Protein AF-A0A3B8HEL5-F1 (afdb_monomer)

Radius of gyration: 15.9 Å; Cα contacts (8 Å, |Δi|>4): 31; chains: 1; bounding box: 39×37×28 Å

Secondary structure (DSSP, 8-state):
--PPPPPSSB-TTSSBPPHHHHHHHHHHHHHHTT-TTT--HHHHHHHHHHHHHHTT--HHHHHHHHT-----

Structure (mmCIF, N/CA/C/O backbone):
data_AF-A0A3B8HEL5-F1
#
_entry.id   AF-A0A3B8HEL5-F1
#
loop_
_atom_site.group_PDB
_atom_site.id
_atom_site.type_symbol
_atom_site.label_atom_id
_atom_site.label_alt_id
_atom_site.label_comp_id
_atom_site.label_asym_id
_atom_site.label_entity_id
_atom_site.label_seq_id
_atom_site.pdbx_PDB_ins_code
_atom_site.Cartn_x
_atom_site.Cartn_y
_atom_site.Cartn_z
_atom_site.occupancy
_atom_site.B_iso_or_equiv
_atom_site.auth_seq_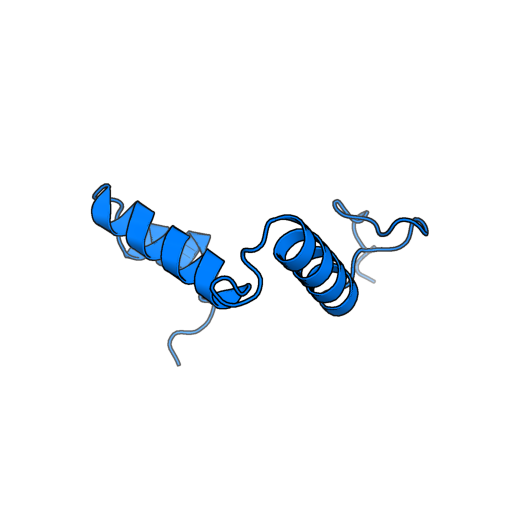id
_atom_site.auth_comp_id
_atom_site.auth_asym_id
_atom_site.auth_atom_id
_atom_site.pdbx_PDB_model_num
ATOM 1 N N . SER A 1 1 ? 29.237 7.442 -13.058 1.00 45.31 1 SER A N 1
ATOM 2 C CA . SER A 1 1 ? 28.355 8.188 -12.139 1.00 45.31 1 SER A CA 1
ATOM 3 C C . SER A 1 1 ? 26.921 8.043 -12.629 1.00 45.31 1 SER A C 1
ATOM 5 O O . SER A 1 1 ? 26.621 8.511 -13.722 1.00 45.31 1 SER A O 1
ATOM 7 N N . ARG A 1 2 ? 26.069 7.283 -11.927 1.00 51.91 2 ARG A N 1
ATOM 8 C CA . ARG A 1 2 ? 24.668 7.070 -12.329 1.00 51.91 2 ARG A CA 1
ATOM 9 C C . ARG A 1 2 ? 23.938 8.397 -12.105 1.00 51.91 2 ARG A C 1
ATOM 11 O O . ARG A 1 2 ? 23.774 8.789 -10.957 1.00 51.91 2 ARG A O 1
ATOM 18 N N . LYS A 1 3 ? 23.576 9.124 -13.171 1.00 54.06 3 LYS A N 1
ATOM 19 C CA . LYS A 1 3 ? 22.736 10.327 -13.038 1.00 54.06 3 LYS A CA 1
ATOM 20 C C . LYS A 1 3 ? 21.453 9.902 -12.326 1.00 54.06 3 LYS A C 1
ATOM 22 O O . LYS A 1 3 ? 20.762 9.013 -12.822 1.00 54.06 3 LYS A O 1
ATOM 27 N N . GLU A 1 4 ? 21.181 10.468 -11.152 1.00 70.06 4 GLU A N 1
ATOM 28 C CA . GLU A 1 4 ? 19.938 10.180 -10.446 1.00 70.06 4 GLU A CA 1
ATOM 29 C C . GLU A 1 4 ? 18.761 10.576 -11.336 1.00 70.06 4 GLU A C 1
ATOM 31 O O . GLU A 1 4 ? 18.635 11.732 -11.742 1.00 70.06 4 GLU A O 1
ATOM 36 N N . SER A 1 5 ? 17.904 9.607 -11.653 1.00 78.56 5 SER A N 1
ATOM 37 C CA . SER A 1 5 ? 16.658 9.881 -12.354 1.00 78.56 5 SER A CA 1
ATOM 38 C C . SER A 1 5 ? 15.789 10.823 -11.509 1.00 78.56 5 SER A C 1
ATOM 40 O O . SER A 1 5 ? 15.772 10.691 -10.271 1.00 78.56 5 SER A O 1
ATOM 42 N N . PRO A 1 6 ? 15.059 11.755 -12.151 1.00 85.38 6 PRO A N 1
ATOM 43 C CA . PRO A 1 6 ? 14.154 12.656 -11.451 1.00 85.38 6 PRO A CA 1
ATOM 44 C C . PRO A 1 6 ? 13.175 11.858 -10.582 1.00 85.38 6 PRO A C 1
ATOM 46 O O . PRO A 1 6 ? 12.710 10.780 -10.959 1.00 85.38 6 PRO A O 1
ATOM 49 N N . ALA A 1 7 ? 12.916 12.356 -9.374 1.00 89.44 7 ALA A N 1
ATOM 50 C CA . ALA A 1 7 ? 11.998 11.705 -8.452 1.00 89.44 7 ALA A CA 1
ATOM 51 C C . ALA A 1 7 ? 10.560 11.832 -8.968 1.00 89.44 7 ALA A C 1
ATOM 53 O O . ALA A 1 7 ? 10.082 12.936 -9.195 1.00 89.44 7 ALA A O 1
ATOM 54 N N . LEU A 1 8 ? 9.872 10.697 -9.115 1.00 91.19 8 LEU A N 1
ATOM 55 C CA . LEU A 1 8 ? 8.453 10.658 -9.486 1.00 91.19 8 LEU A CA 1
ATOM 56 C C . LEU A 1 8 ? 7.569 11.189 -8.344 1.00 91.19 8 LEU A C 1
ATOM 58 O O . LEU A 1 8 ? 6.586 11.882 -8.577 1.00 91.19 8 LEU A O 1
ATOM 62 N N . PHE A 1 9 ? 7.973 10.910 -7.101 1.00 90.62 9 PHE A N 1
ATOM 63 C CA . PHE A 1 9 ? 7.337 11.427 -5.893 1.00 90.62 9 PHE A CA 1
ATOM 64 C C . PHE A 1 9 ? 8.266 12.404 -5.176 1.00 90.62 9 PHE A C 1
ATOM 66 O O . PHE A 1 9 ? 9.362 12.038 -4.730 1.00 90.62 9 PHE A O 1
ATOM 73 N N . CYS A 1 10 ? 7.792 13.635 -5.014 1.00 92.69 10 CYS A N 1
ATOM 74 C CA . CYS A 1 10 ? 8.485 14.698 -4.302 1.00 92.69 10 CYS A CA 1
ATOM 75 C C . CYS A 1 10 ? 7.750 15.044 -3.006 1.00 92.69 10 CYS A C 1
ATOM 77 O O . CYS A 1 10 ? 6.530 14.955 -2.900 1.00 92.69 10 CYS A O 1
ATOM 79 N N . SER A 1 11 ? 8.511 15.451 -1.998 1.00 89.00 11 SER A N 1
ATOM 80 C CA . SER A 1 11 ? 7.962 16.105 -0.814 1.00 89.00 11 SER A CA 1
ATOM 81 C C . SER A 1 11 ? 7.465 17.513 -1.160 1.00 89.00 11 SER A C 1
ATOM 83 O O . SER A 1 11 ? 7.889 18.098 -2.155 1.00 89.00 11 SER A O 1
ATOM 85 N N . ALA A 1 12 ? 6.666 18.116 -0.275 1.00 84.88 12 ALA A N 1
ATOM 86 C CA . ALA A 1 12 ? 6.221 19.509 -0.409 1.00 84.88 12 ALA A CA 1
ATOM 87 C C . ALA A 1 12 ? 7.374 20.534 -0.525 1.00 84.88 12 ALA A C 1
ATOM 89 O O . ALA A 1 12 ? 7.156 21.664 -0.939 1.00 84.88 12 ALA A O 1
ATOM 90 N N . ARG A 1 13 ? 8.611 20.143 -0.177 1.00 87.38 13 ARG A N 1
ATOM 91 C CA . ARG A 1 13 ? 9.827 20.963 -0.318 1.00 87.38 13 ARG A CA 1
ATOM 92 C C . ARG A 1 13 ? 10.557 20.749 -1.655 1.00 87.38 13 ARG A C 1
ATOM 94 O O . ARG A 1 13 ? 11.699 21.166 -1.788 1.00 87.38 13 ARG A O 1
ATOM 101 N N . GLY A 1 14 ? 9.964 20.025 -2.605 1.00 85.38 14 GLY A N 1
ATOM 102 C CA . GLY A 1 14 ? 10.526 19.774 -3.940 1.00 85.38 14 GLY A CA 1
ATOM 103 C C . GLY A 1 14 ? 11.598 18.679 -4.019 1.00 85.38 14 GLY A C 1
ATOM 104 O O . GLY A 1 14 ? 11.893 18.197 -5.106 1.00 85.38 14 GLY A O 1
ATOM 105 N N . GLY A 1 15 ? 12.158 18.230 -2.891 1.00 89.81 15 GLY A N 1
ATOM 106 C CA . GLY A 1 15 ? 13.094 17.098 -2.854 1.00 89.81 15 GLY A CA 1
ATOM 107 C C . GLY A 1 15 ? 12.400 15.731 -2.910 1.00 89.81 15 GLY A C 1
ATOM 108 O O . GLY A 1 15 ? 11.220 15.627 -2.567 1.00 89.81 15 GLY A O 1
ATOM 109 N N . ARG A 1 16 ? 13.147 14.674 -3.271 1.00 92.06 16 ARG A N 1
ATOM 110 C CA . ARG A 1 16 ? 12.683 13.270 -3.317 1.00 92.06 16 ARG A CA 1
ATOM 111 C C . ARG A 1 16 ? 11.936 12.880 -2.036 1.00 92.06 16 ARG A C 1
ATOM 113 O O . ARG A 1 16 ? 12.407 13.140 -0.926 1.00 92.06 16 ARG A O 1
ATOM 120 N N . LEU A 1 17 ? 10.776 12.242 -2.181 1.00 92.50 17 LEU A N 1
ATOM 121 C CA . LEU A 1 17 ? 10.015 11.741 -1.042 1.00 92.50 17 LEU A CA 1
ATOM 122 C C . LEU A 1 17 ? 10.801 10.625 -0.337 1.00 92.50 17 LEU A C 1
ATOM 124 O O . LEU A 1 17 ? 11.246 9.665 -0.961 1.00 92.50 17 LEU A O 1
ATOM 128 N N . THR A 1 18 ? 10.964 10.748 0.978 1.00 90.88 18 THR A N 1
ATOM 129 C CA . THR A 1 18 ? 11.639 9.736 1.804 1.00 90.88 18 THR A CA 1
ATOM 130 C C . THR A 1 18 ? 10.621 8.783 2.427 1.00 90.88 18 THR A C 1
ATOM 132 O O . THR A 1 18 ? 9.484 9.184 2.705 1.00 90.88 18 THR A O 1
ATOM 135 N N . ALA A 1 19 ? 11.034 7.550 2.734 1.00 87.94 19 ALA A N 1
ATOM 136 C CA . ALA A 1 19 ? 10.184 6.576 3.425 1.00 87.94 19 ALA A CA 1
ATOM 137 C C . ALA A 1 19 ? 9.622 7.133 4.746 1.00 87.94 19 ALA A C 1
ATOM 139 O O . ALA A 1 19 ? 8.431 7.010 5.020 1.00 87.94 19 ALA A O 1
ATOM 140 N N . ARG A 1 20 ? 10.450 7.846 5.521 1.00 88.69 20 ARG A N 1
ATOM 141 C CA . ARG A 1 20 ? 10.029 8.482 6.778 1.00 88.69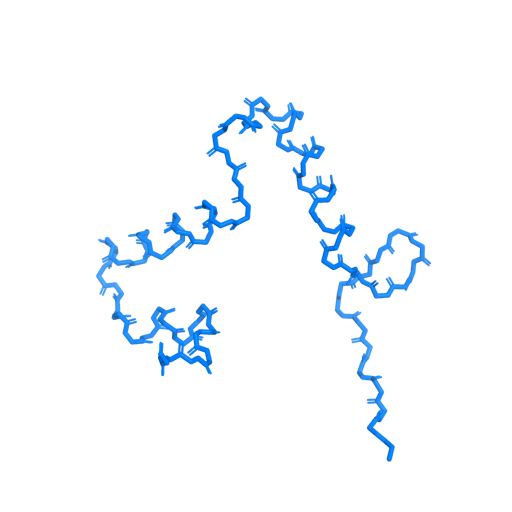 20 ARG A CA 1
ATOM 142 C C . ARG A 1 20 ? 8.959 9.553 6.560 1.00 88.69 20 ARG A C 1
ATOM 144 O O . ARG A 1 20 ? 8.001 9.634 7.326 1.00 88.69 20 ARG A O 1
ATOM 151 N N . SER A 1 21 ? 9.101 10.385 5.524 1.00 90.06 21 SER A N 1
ATOM 152 C CA . SER A 1 21 ? 8.083 11.396 5.207 1.00 90.06 21 SER A CA 1
ATOM 153 C C . SER A 1 21 ? 6.769 10.772 4.738 1.00 90.06 21 SER A C 1
ATOM 155 O O . SER A 1 21 ? 5.715 11.254 5.142 1.00 90.06 21 SER A O 1
ATOM 157 N N . LEU A 1 22 ? 6.832 9.683 3.964 1.00 89.50 22 LEU A N 1
ATOM 158 C CA . LEU A 1 22 ? 5.654 8.926 3.542 1.00 89.50 22 LEU A CA 1
ATOM 159 C C . LEU A 1 22 ? 4.931 8.302 4.743 1.00 89.50 22 LEU A C 1
ATOM 161 O O . LEU A 1 22 ? 3.721 8.441 4.862 1.00 89.50 22 LEU A O 1
ATOM 165 N N . GLN A 1 23 ? 5.666 7.673 5.665 1.00 87.62 23 GLN A N 1
ATOM 166 C CA . GLN A 1 23 ? 5.092 7.096 6.885 1.00 87.62 23 GLN A CA 1
ATOM 167 C C . GLN A 1 23 ? 4.367 8.146 7.729 1.00 87.62 23 GLN A C 1
ATOM 169 O O . GLN A 1 23 ? 3.266 7.894 8.209 1.00 87.62 23 GLN A O 1
ATOM 174 N N . ARG A 1 24 ? 4.959 9.338 7.889 1.00 89.12 24 ARG A N 1
ATOM 175 C CA . ARG A 1 24 ? 4.323 10.432 8.631 1.00 89.12 24 ARG A CA 1
ATOM 176 C C . ARG A 1 24 ? 3.062 10.938 7.936 1.00 89.12 24 ARG A C 1
ATOM 178 O O . ARG A 1 24 ? 2.069 11.157 8.616 1.00 89.12 24 ARG A O 1
ATOM 185 N N . LEU A 1 25 ? 3.108 11.114 6.613 1.00 90.19 25 LEU A N 1
ATOM 186 C CA . LEU A 1 25 ? 1.941 11.509 5.823 1.00 90.19 25 LEU A CA 1
ATOM 187 C C . LEU A 1 25 ? 0.811 10.492 6.005 1.00 90.19 25 LEU A C 1
ATOM 189 O O . LEU A 1 25 ? -0.282 10.863 6.413 1.00 90.19 25 LEU A O 1
ATOM 193 N N . LEU A 1 26 ? 1.110 9.206 5.808 1.00 88.50 26 LEU A N 1
ATOM 194 C CA . LEU A 1 26 ? 0.134 8.136 5.973 1.00 88.50 26 LEU A CA 1
ATOM 195 C C . LEU A 1 26 ? -0.451 8.112 7.391 1.00 88.50 26 LEU A C 1
ATOM 197 O O . LEU A 1 26 ? -1.657 7.991 7.546 1.00 88.50 26 LEU A O 1
ATOM 201 N N . ALA A 1 27 ? 0.374 8.271 8.429 1.00 88.19 27 ALA A N 1
ATOM 202 C CA . ALA A 1 27 ? -0.110 8.314 9.807 1.00 88.19 27 ALA A CA 1
ATOM 203 C C . ALA A 1 27 ? -1.079 9.484 10.056 1.00 88.19 27 ALA A C 1
ATOM 205 O O . ALA A 1 27 ? -2.062 9.314 10.776 1.00 88.19 27 ALA A O 1
ATOM 206 N N . THR A 1 28 ? -0.823 10.654 9.464 1.00 90.81 28 THR A N 1
ATOM 207 C CA . THR A 1 28 ? -1.746 11.794 9.527 1.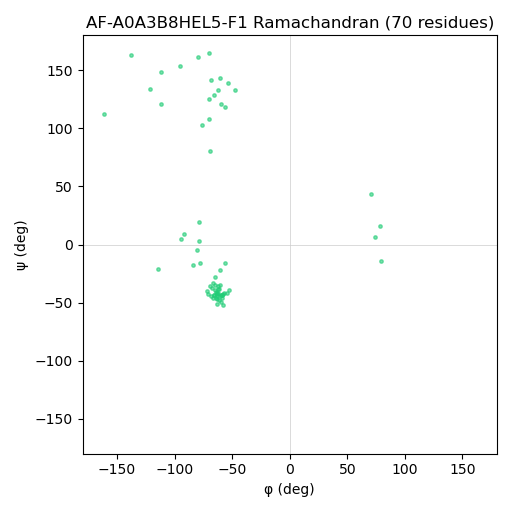00 90.81 28 THR A CA 1
ATOM 208 C C . THR A 1 28 ? -3.074 11.460 8.850 1.00 90.81 28 THR A C 1
ATOM 210 O O . THR A 1 28 ? -4.115 11.588 9.487 1.00 90.81 28 THR A O 1
ATOM 213 N N . GLU A 1 29 ? -3.052 10.957 7.615 1.00 90.88 29 GLU A N 1
ATOM 214 C CA . GLU A 1 29 ? -4.277 10.620 6.872 1.00 90.88 29 GLU A CA 1
ATOM 215 C C . GLU A 1 29 ? -5.099 9.517 7.557 1.00 90.88 29 GLU A C 1
ATOM 217 O O . GLU A 1 29 ? -6.327 9.579 7.638 1.00 90.88 29 GLU A O 1
ATOM 222 N N . LEU A 1 30 ? -4.430 8.516 8.132 1.00 90.12 30 LEU A N 1
ATOM 223 C CA . LEU A 1 30 ? -5.096 7.453 8.883 1.00 90.12 30 LEU A CA 1
ATOM 224 C C . LEU A 1 30 ? -5.751 7.964 10.170 1.00 90.12 30 LEU A C 1
ATOM 226 O O . LEU A 1 30 ? -6.798 7.462 10.573 1.00 90.12 30 LEU A O 1
ATOM 230 N N . ARG A 1 31 ? -5.166 8.976 10.819 1.00 89.31 31 ARG A N 1
ATOM 231 C CA . ARG A 1 31 ? -5.798 9.635 11.972 1.00 89.31 31 ARG A CA 1
ATOM 232 C C . ARG A 1 31 ? -7.025 10.427 11.553 1.00 89.31 31 ARG A C 1
ATOM 234 O O . ARG A 1 31 ? -8.054 10.302 12.206 1.00 89.31 31 ARG A O 1
ATOM 241 N N . LEU A 1 32 ? -6.929 11.186 10.464 1.00 92.06 32 LEU A N 1
ATOM 242 C CA . LEU A 1 32 ? -8.038 11.993 9.950 1.00 92.06 32 LEU A CA 1
ATOM 243 C C . LEU A 1 32 ? -9.213 11.133 9.462 1.00 92.06 32 LEU A C 1
ATOM 245 O O . LEU A 1 32 ? -10.363 11.507 9.657 1.00 92.06 32 LEU A O 1
ATOM 249 N N . SER A 1 33 ? -8.935 9.959 8.895 1.00 90.19 33 SER A N 1
ATOM 250 C CA . SER A 1 33 ? -9.959 8.992 8.469 1.00 90.19 33 SER A CA 1
ATOM 251 C C . SER A 1 33 ? -10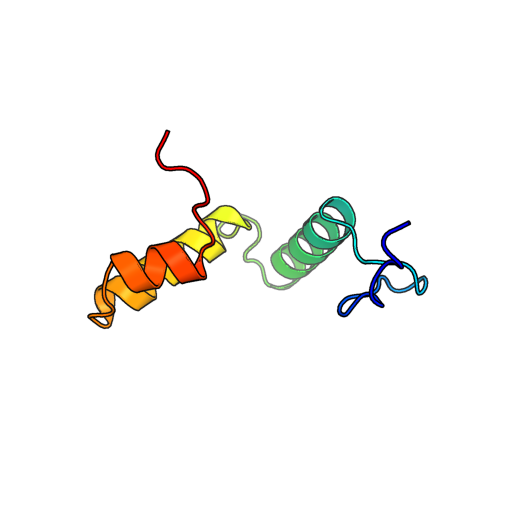.518 8.118 9.600 1.00 90.19 33 SER A C 1
ATOM 253 O O . SER A 1 33 ? -11.423 7.324 9.361 1.00 90.19 33 SER A O 1
ATOM 255 N N . GLY A 1 34 ? -9.987 8.218 10.826 1.00 89.44 34 GLY A N 1
ATOM 256 C CA . GLY A 1 34 ? -10.387 7.362 11.951 1.00 89.44 34 GLY A CA 1
ATOM 257 C C . GLY A 1 34 ? -9.868 5.917 11.879 1.00 89.44 34 GLY A C 1
ATOM 258 O O . GLY A 1 34 ? -10.195 5.105 12.740 1.00 89.44 34 GLY A O 1
ATOM 259 N N . LEU A 1 35 ? -9.017 5.589 10.902 1.00 85.75 35 LEU A N 1
ATOM 260 C CA . LEU A 1 35 ? -8.499 4.238 10.636 1.00 85.75 35 LEU A CA 1
ATOM 261 C C . LEU A 1 35 ? -7.140 3.943 11.296 1.00 85.75 35 LEU A C 1
ATOM 263 O O . LEU A 1 35 ? -6.550 2.882 11.084 1.00 85.75 35 LEU A O 1
ATOM 267 N N . TRP A 1 36 ? -6.620 4.868 12.102 1.00 77.75 36 TRP A N 1
ATOM 268 C CA . TRP A 1 36 ? -5.258 4.822 12.653 1.00 77.75 36 TRP A CA 1
ATOM 269 C C . TRP A 1 36 ? -4.937 3.613 13.543 1.00 77.75 36 TRP A C 1
ATOM 271 O O . TRP A 1 36 ? -3.766 3.278 13.691 1.00 77.75 36 TRP A O 1
ATOM 281 N N . GLN A 1 37 ? -5.948 2.963 14.123 1.00 74.88 37 GLN A N 1
ATOM 282 C CA . GLN A 1 37 ? -5.793 1.737 14.922 1.00 74.88 37 GLN A CA 1
ATOM 283 C C . GLN A 1 37 ? -5.741 0.464 14.060 1.00 74.88 37 GLN A C 1
ATOM 285 O O . GLN A 1 37 ? -5.326 -0.583 14.542 1.00 74.88 37 GLN A O 1
ATOM 290 N N . GLN A 1 38 ? -6.183 0.532 12.800 1.00 72.88 38 GLN A N 1
ATOM 291 C CA . GLN A 1 38 ? -6.458 -0.654 11.978 1.00 72.88 38 GLN A CA 1
ATOM 292 C C . GLN A 1 38 ? -5.524 -0.791 10.774 1.00 72.88 38 GLN A C 1
ATOM 294 O O . GLN A 1 38 ? -5.368 -1.883 10.233 1.00 72.88 38 GLN A O 1
ATOM 299 N N . VAL A 1 39 ? -4.898 0.303 10.334 1.00 80.81 39 VAL A N 1
ATOM 300 C CA . VAL A 1 39 ? -4.174 0.341 9.061 1.00 80.81 39 VAL A CA 1
ATOM 301 C C . VAL A 1 39 ? -2.709 0.718 9.272 1.00 80.81 39 VAL A C 1
ATOM 303 O O . VAL A 1 39 ? -2.373 1.666 9.974 1.00 80.81 39 VAL A O 1
ATOM 306 N N . SER A 1 40 ? -1.813 -0.026 8.626 1.00 81.12 40 SER A N 1
ATOM 307 C CA . SER A 1 40 ? -0.371 0.243 8.572 1.00 81.12 40 SER A CA 1
ATOM 308 C C . SER A 1 40 ? 0.148 0.010 7.147 1.00 81.12 40 SER A C 1
ATOM 310 O O . SER A 1 40 ? -0.527 -0.672 6.375 1.00 81.12 40 SER A O 1
ATOM 312 N N . PRO A 1 41 ? 1.345 0.502 6.763 1.00 80.75 41 PRO A N 1
ATOM 313 C CA . PRO A 1 41 ? 1.921 0.207 5.446 1.00 80.75 41 PRO A CA 1
ATOM 314 C C . PRO A 1 41 ? 1.993 -1.295 5.132 1.00 80.75 41 PRO A C 1
ATOM 316 O O . PRO A 1 41 ? 1.727 -1.709 4.006 1.00 80.75 41 PRO A O 1
ATOM 319 N N . HIS A 1 42 ? 2.325 -2.118 6.133 1.00 82.62 42 HIS A N 1
ATOM 320 C CA . HIS A 1 42 ? 2.349 -3.570 5.977 1.00 82.62 42 HIS A CA 1
ATOM 321 C C . HIS A 1 42 ? 0.934 -4.153 5.868 1.00 82.62 42 HIS A C 1
ATOM 323 O O . HIS A 1 42 ? 0.699 -4.999 5.012 1.00 82.62 42 HIS A O 1
ATOM 329 N N . GLY A 1 43 ? -0.019 -3.647 6.659 1.00 84.62 43 GLY A N 1
ATOM 330 C CA . GLY A 1 43 ? 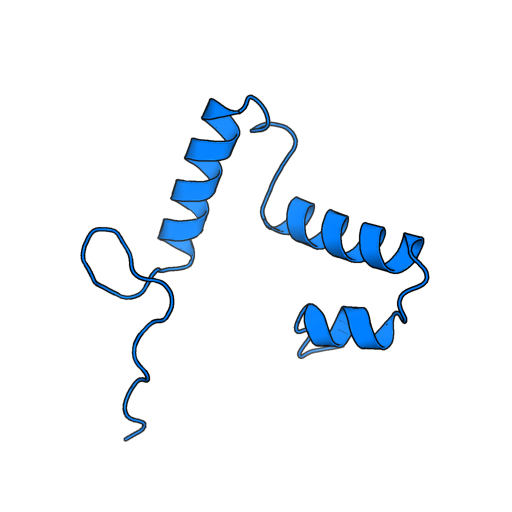-1.431 -4.026 6.562 1.00 84.62 43 GLY A CA 1
ATOM 331 C C . GLY A 1 43 ? -2.019 -3.728 5.182 1.00 84.62 43 GLY A C 1
ATOM 332 O O . GLY A 1 43 ? -2.647 -4.595 4.592 1.00 84.62 43 GLY A O 1
ATOM 333 N N . LEU A 1 44 ? -1.722 -2.559 4.605 1.00 84.56 44 LEU A N 1
ATOM 334 C CA . LEU A 1 44 ? -2.122 -2.206 3.236 1.00 84.56 44 LEU A CA 1
ATOM 335 C C . LEU A 1 44 ? -1.539 -3.174 2.201 1.00 84.56 44 LEU A C 1
ATOM 337 O O . LEU A 1 44 ? -2.248 -3.628 1.305 1.00 84.56 44 LEU A O 1
ATOM 341 N N . ARG A 1 45 ? -0.255 -3.523 2.342 1.00 86.00 45 ARG A N 1
ATOM 342 C CA . ARG A 1 45 ? 0.415 -4.491 1.466 1.00 86.00 45 ARG A CA 1
ATOM 343 C C . ARG A 1 45 ? -0.197 -5.887 1.581 1.00 86.00 45 ARG A C 1
ATOM 345 O O . ARG A 1 45 ? -0.374 -6.551 0.565 1.00 86.00 45 ARG A O 1
ATOM 352 N N . HIS A 1 46 ? -0.529 -6.319 2.795 1.00 85.56 46 HIS A N 1
ATOM 353 C CA . HIS A 1 46 ? -1.181 -7.601 3.035 1.00 85.56 46 HIS A CA 1
ATOM 354 C C . HIS A 1 46 ? -2.600 -7.623 2.458 1.00 85.56 46 HIS A C 1
ATOM 356 O O . HIS A 1 46 ? -2.935 -8.546 1.727 1.00 85.56 46 HIS A O 1
ATOM 362 N N . THR A 1 47 ? -3.401 -6.579 2.689 1.00 87.44 47 THR A N 1
ATOM 363 C CA . THR A 1 47 ? -4.737 -6.447 2.094 1.00 87.44 47 THR A CA 1
ATOM 364 C C . THR A 1 47 ? -4.674 -6.491 0.571 1.00 87.44 47 THR A C 1
ATOM 366 O O . THR A 1 47 ? -5.479 -7.184 -0.039 1.00 87.44 47 THR A O 1
ATOM 369 N N . PHE A 1 48 ? -3.696 -5.826 -0.052 1.00 87.00 48 PHE A N 1
ATOM 370 C CA . PHE A 1 48 ? -3.478 -5.905 -1.498 1.00 87.00 48 PHE A CA 1
ATOM 371 C C . PHE A 1 48 ? -3.146 -7.333 -1.959 1.00 87.00 48 PHE A C 1
ATOM 373 O O . PHE A 1 48 ? -3.773 -7.832 -2.890 1.00 87.00 48 PHE A O 1
ATOM 380 N N . ALA A 1 49 ? -2.217 -8.015 -1.281 1.00 86.62 49 ALA A N 1
ATOM 381 C CA . ALA A 1 49 ? -1.845 -9.393 -1.601 1.00 86.62 49 ALA A CA 1
ATOM 382 C C . ALA A 1 49 ? -3.042 -10.350 -1.487 1.00 86.62 49 ALA A C 1
ATOM 384 O O . ALA A 1 49 ? -3.338 -11.094 -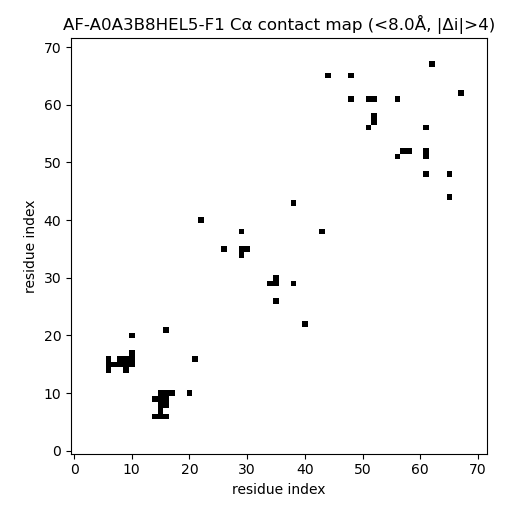2.418 1.00 86.62 49 ALA A O 1
ATOM 385 N N . THR A 1 50 ? -3.763 -10.288 -0.367 1.00 88.00 50 THR A N 1
ATOM 386 C CA . THR A 1 50 ? -4.942 -11.116 -0.098 1.00 88.00 50 THR A CA 1
ATOM 387 C C . THR A 1 50 ? -6.078 -10.804 -1.067 1.00 88.00 50 THR A C 1
ATOM 389 O O . THR A 1 50 ? -6.742 -11.720 -1.538 1.00 88.00 50 THR A O 1
ATOM 392 N N . HIS A 1 51 ? -6.291 -9.532 -1.419 1.00 89.50 51 HIS A N 1
ATOM 393 C CA . HIS A 1 51 ? -7.309 -9.149 -2.395 1.00 89.50 51 HIS A CA 1
ATOM 394 C C . HIS A 1 51 ? -7.016 -9.736 -3.780 1.00 89.50 51 HIS A C 1
ATOM 396 O O . HIS A 1 51 ? -7.914 -10.297 -4.402 1.00 89.50 51 HIS A O 1
ATOM 402 N N . LEU A 1 52 ? -5.760 -9.673 -4.233 1.00 88.94 52 LEU A N 1
ATOM 403 C CA . LEU A 1 52 ? -5.355 -10.280 -5.500 1.00 88.94 52 LEU A CA 1
ATOM 404 C C . LEU A 1 52 ? -5.465 -11.809 -5.467 1.00 88.94 52 LEU A C 1
ATOM 406 O O . LEU A 1 52 ? -6.002 -12.394 -6.405 1.00 88.94 52 LEU A O 1
ATOM 410 N N . LEU A 1 53 ? -5.036 -12.452 -4.378 1.00 88.81 53 LEU A N 1
ATOM 411 C CA . LEU A 1 53 ? -5.184 -13.901 -4.209 1.00 88.81 53 LEU A CA 1
ATOM 412 C C . LEU A 1 53 ? -6.654 -14.331 -4.268 1.00 88.81 53 LEU A C 1
ATOM 414 O O . LEU A 1 53 ? -6.996 -15.264 -4.989 1.00 88.81 53 LEU A O 1
ATOM 418 N N . ASN A 1 54 ? -7.536 -13.620 -3.564 1.00 90.44 54 ASN A N 1
ATOM 419 C CA . ASN A 1 54 ? -8.973 -13.903 -3.563 1.00 90.44 54 ASN A CA 1
ATOM 420 C C . ASN A 1 54 ? -9.622 -13.678 -4.937 1.00 90.44 54 ASN A C 1
ATOM 422 O O . ASN A 1 54 ? -10.612 -14.331 -5.256 1.00 90.44 54 ASN A O 1
ATOM 426 N N . ALA A 1 55 ? -9.068 -12.781 -5.756 1.00 90.81 55 ALA A N 1
ATOM 427 C CA . ALA A 1 55 ? -9.495 -12.565 -7.137 1.00 90.81 55 ALA A CA 1
ATOM 428 C C . ALA A 1 55 ? -8.961 -13.633 -8.116 1.00 90.81 55 ALA A C 1
ATOM 430 O O . ALA A 1 55 ? -9.205 -13.535 -9.317 1.00 90.81 55 ALA A O 1
ATOM 431 N N . GLY A 1 56 ? -8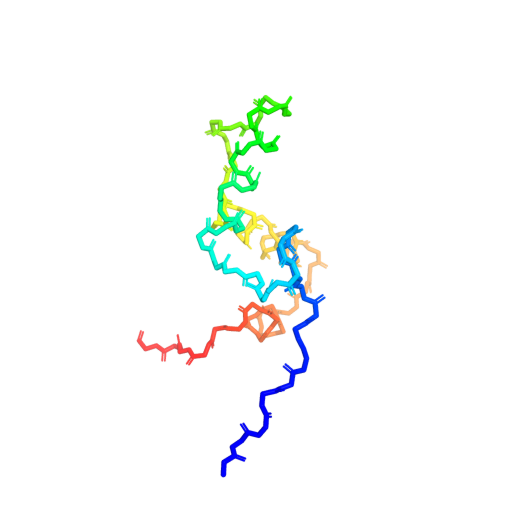.236 -14.645 -7.625 1.00 90.69 56 GLY A N 1
ATOM 432 C CA . GLY A 1 56 ? -7.654 -15.710 -8.441 1.00 90.69 56 GLY A CA 1
ATOM 433 C C . GLY A 1 56 ? -6.377 -15.297 -9.171 1.00 90.69 56 GLY A C 1
ATOM 434 O O . GLY A 1 56 ? -5.975 -15.974 -10.117 1.00 90.69 56 GLY A O 1
ATOM 435 N N . ALA A 1 57 ? -5.740 -14.192 -8.768 1.00 89.12 57 ALA A N 1
ATOM 436 C CA . ALA A 1 57 ? -4.456 -13.813 -9.335 1.00 89.12 57 ALA A CA 1
ATOM 437 C C . ALA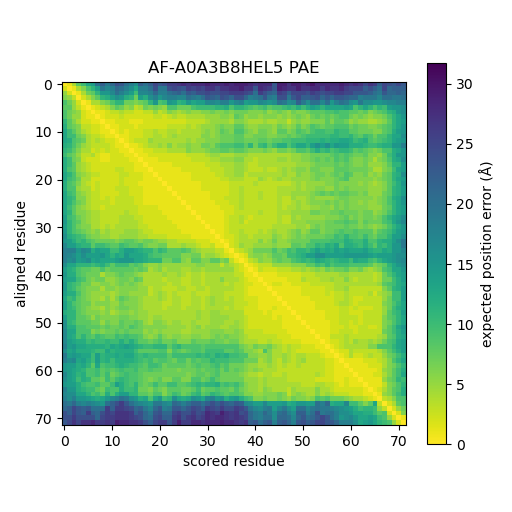 A 1 57 ? -3.370 -14.812 -8.913 1.00 89.12 57 ALA A C 1
ATOM 439 O O . ALA A 1 57 ? -3.330 -15.288 -7.776 1.00 89.12 57 ALA A O 1
ATOM 440 N N . ASP A 1 58 ? -2.477 -15.111 -9.851 1.00 89.12 58 ASP A N 1
ATOM 441 C CA . ASP A 1 58 ? -1.381 -16.044 -9.639 1.00 89.12 58 ASP A CA 1
ATOM 442 C C . ASP A 1 58 ? -0.426 -15.558 -8.533 1.00 89.12 58 ASP A C 1
ATOM 444 O O . ASP A 1 58 ? 0.010 -14.403 -8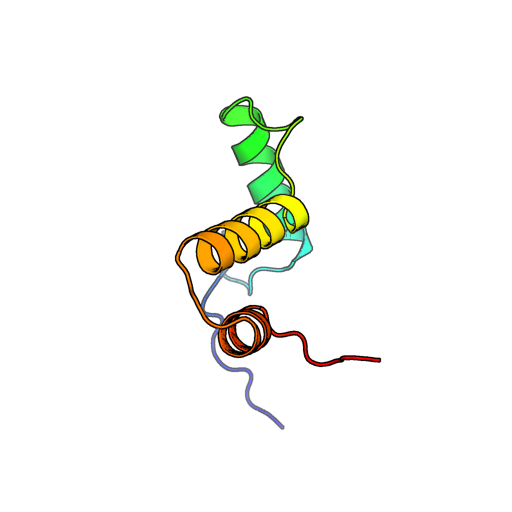.512 1.00 89.12 58 ASP A O 1
ATOM 448 N N . LEU A 1 59 ? -0.070 -16.463 -7.618 1.00 83.94 59 LEU A N 1
ATOM 449 C CA . LEU A 1 59 ? 0.773 -16.150 -6.463 1.00 83.94 59 LEU A CA 1
ATOM 450 C C . LEU A 1 59 ? 2.153 -15.632 -6.892 1.00 83.94 59 LEU A C 1
ATOM 452 O O . LEU A 1 59 ? 2.702 -14.746 -6.233 1.00 83.94 59 LEU A O 1
ATOM 456 N N . ARG A 1 60 ? 2.707 -16.144 -7.998 1.00 84.31 60 ARG A N 1
ATOM 457 C CA . ARG A 1 60 ? 4.016 -15.716 -8.502 1.00 84.31 60 ARG A CA 1
ATOM 458 C C . ARG A 1 60 ? 3.949 -14.301 -9.074 1.00 84.31 60 ARG A C 1
ATOM 460 O O . ARG A 1 60 ? 4.795 -13.477 -8.732 1.00 84.31 60 ARG A O 1
ATOM 467 N N . ALA A 1 61 ? 2.898 -13.980 -9.826 1.00 84.69 61 ALA A N 1
ATOM 468 C CA . ALA A 1 61 ? 2.638 -12.612 -10.276 1.00 84.69 61 ALA A CA 1
ATOM 469 C C . ALA A 1 61 ? 2.499 -11.624 -9.097 1.00 84.69 61 ALA A C 1
ATOM 471 O O . ALA A 1 61 ? 3.091 -10.545 -9.110 1.00 84.69 61 ALA A O 1
ATOM 472 N N . ILE A 1 62 ? 1.788 -12.001 -8.027 1.00 84.56 62 ILE A N 1
ATOM 473 C CA . ILE A 1 62 ? 1.647 -11.161 -6.822 1.00 84.56 62 ILE A CA 1
ATOM 474 C C . ILE A 1 62 ? 3.005 -10.931 -6.139 1.00 84.56 62 ILE A C 1
ATOM 476 O O . ILE A 1 62 ? 3.304 -9.812 -5.713 1.00 84.56 62 ILE A O 1
ATOM 480 N N . GLN A 1 63 ? 3.848 -11.964 -6.045 1.00 82.75 63 GLN A N 1
ATOM 481 C CA . GLN A 1 63 ? 5.191 -11.857 -5.464 1.00 82.75 63 GLN A CA 1
ATOM 482 C C . GLN A 1 63 ? 6.097 -10.897 -6.248 1.00 82.75 63 GLN A C 1
ATOM 484 O O . GLN A 1 63 ? 6.805 -10.091 -5.633 1.00 82.75 63 GLN A O 1
ATOM 489 N N . GLU A 1 64 ? 6.040 -10.945 -7.581 1.00 84.25 64 GLU A N 1
ATOM 490 C CA . GLU A 1 64 ? 6.768 -10.030 -8.467 1.00 84.25 64 GLU A CA 1
ATOM 491 C C . GLU A 1 64 ? 6.298 -8.581 -8.285 1.00 84.25 64 GLU A C 1
ATOM 493 O O . GLU A 1 64 ? 7.121 -7.689 -8.073 1.00 84.25 64 GLU A O 1
ATOM 498 N N . MET A 1 65 ? 4.981 -8.345 -8.263 1.00 82.81 65 MET A N 1
ATOM 499 C CA . MET A 1 65 ? 4.396 -7.008 -8.069 1.00 82.81 65 MET A CA 1
ATOM 500 C C . MET A 1 65 ? 4.741 -6.399 -6.710 1.00 82.81 65 MET A C 1
ATOM 502 O O . MET A 1 65 ? 4.940 -5.191 -6.581 1.00 82.81 65 MET A O 1
ATOM 506 N N . LEU A 1 66 ? 4.818 -7.232 -5.676 1.00 82.94 66 LEU A N 1
ATOM 507 C CA . LEU A 1 66 ? 5.190 -6.798 -4.339 1.00 82.94 66 LEU A CA 1
ATOM 508 C C . LEU A 1 66 ? 6.707 -6.588 -4.206 1.00 82.94 66 LEU A C 1
ATOM 510 O O . LEU A 1 66 ? 7.154 -5.911 -3.276 1.00 82.94 66 LEU A O 1
ATOM 514 N N . GLY A 1 67 ? 7.516 -7.094 -5.133 1.00 72.81 67 GLY A N 1
ATOM 515 C CA . GLY A 1 67 ? 8.962 -6.912 -5.100 1.00 72.81 67 GLY A CA 1
ATOM 516 C C . GLY A 1 67 ? 9.615 -7.706 -3.974 1.00 72.81 67 GLY A C 1
ATOM 517 O O . GLY A 1 67 ? 10.477 -7.182 -3.268 1.00 72.81 67 GLY A O 1
ATOM 518 N N . HIS A 1 68 ? 9.198 -8.960 -3.778 1.00 65.25 68 HIS A N 1
ATOM 519 C CA . HIS A 1 68 ? 9.961 -9.905 -2.963 1.00 65.25 68 HIS A CA 1
ATOM 520 C C . HIS A 1 68 ? 11.261 -10.269 -3.696 1.00 65.25 68 HIS A C 1
ATOM 522 O O . HIS A 1 68 ? 11.370 -11.312 -4.326 1.00 65.25 68 HIS A O 1
ATOM 528 N N . SER A 1 69 ? 12.270 -9.401 -3.608 1.00 46.28 69 SER A N 1
ATOM 529 C CA . SER A 1 69 ? 13.631 -9.651 -4.097 1.00 46.28 69 SER A CA 1
ATOM 530 C C . SER A 1 69 ? 14.478 -10.530 -3.159 1.00 46.28 69 SER A C 1
ATOM 532 O O . SER A 1 69 ? 15.699 -10.559 -3.277 1.00 46.28 69 SER A O 1
ATOM 534 N N . SER A 1 70 ? 13.866 -11.294 -2.252 1.00 41.59 70 SER A N 1
ATOM 535 C CA . SER A 1 70 ? 14.505 -12.448 -1.604 1.00 41.59 70 SER A CA 1
ATOM 536 C C . SER A 1 70 ? 13.453 -13.364 -0.995 1.00 41.59 70 SER A C 1
ATOM 538 O O . SER A 1 70 ? 12.791 -13.010 -0.021 1.00 41.59 70 SER A O 1
ATOM 540 N N . LEU A 1 71 ? 13.330 -14.557 -1.568 1.00 39.12 71 LEU A N 1
ATOM 541 C CA . LEU A 1 71 ? 13.165 -15.756 -0.764 1.00 39.12 71 LEU A CA 1
ATOM 542 C C . LEU A 1 71 ? 14.574 -16.038 -0.210 1.00 39.12 71 LEU A C 1
ATOM 544 O O . LEU A 1 71 ? 15.449 -16.445 -0.972 1.00 39.12 71 LEU A O 1
ATOM 548 N N . SER A 1 72 ? 14.824 -15.708 1.055 1.00 35.72 72 SER A N 1
ATOM 549 C CA . SER A 1 72 ? 15.995 -16.179 1.802 1.00 35.72 72 SER A CA 1
ATOM 550 C C . SER A 1 72 ? 15.542 -16.728 3.137 1.00 35.72 72 SER A C 1
ATOM 552 O O . SER A 1 72 ? 14.512 -16.235 3.650 1.00 35.72 72 SER A O 1
#

Sequence (72 aa):
SRKESPALFCSARGGRLTARSLQRLLATELRLSGLWQQVSPHGLRHTFATHLLNAGADLRAIQEMLGHSSLS

Nearest PDB structures (foldseek):
  5hxy-assembly4_D  TM=8.729E-01  e=2.570E-02  Thermoplasma acidophilum DSM 1728

Foldseek 3Di:
DPPDDQAPDDDPVRHHDDPVNVQVVVCVVCVVVVNNVPDDPVNVLVCVLVVCVVVVHDNVVSCVVSPCPDPD

Solvent-accessible surface area (backbone atoms only — not comparable to full-atom values): 4571 Å² total; per-residue (Å²): 132,84,77,79,71,82,63,91,54,55,37,100,83,71,45,67,56,45,73,69,58,50,53,53,52,51,54,52,54,27,52,75,71,71,40,55,91,79,60,46,78,65,50,53,52,48,51,51,52,51,52,39,48,75,72,69,47,56,68,66,61,51,42,59,75,70,59,66,87,65,94,124

Mean predicted aligned error: 7.81 Å

pLDDT: mean 82.06, std 13.43, range [35.72, 92.69]